Protein AF-V6K887-F1 (afdb_monomer_lite)

pLDDT: mean 77.99, std 12.55, range [40.0, 89.06]

Sequence (76 aa):
MGAGNRNRVFHLMAADPERAWRPREVTLALGIHSAASFATQMSQWAVEGLLKKIAYGTYTLADAWKTTLLTDGDGA

Radius of gyration: 12.16 Å; chains: 1; bounding box: 34×24×26 Å

Structure (mmCIF, N/CA/C/O backbone):
data_AF-V6K887-F1
#
_entry.id   AF-V6K887-F1
#
loop_
_atom_site.group_PDB
_atom_site.id
_atom_site.type_symbol
_atom_site.label_atom_id
_atom_site.label_alt_id
_atom_site.label_comp_id
_atom_site.label_asym_id
_atom_site.label_entity_id
_atom_site.label_seq_id
_atom_site.pdbx_PDB_ins_code
_atom_site.Cartn_x
_atom_site.Cartn_y
_atom_site.Cartn_z
_atom_site.occupancy
_atom_site.B_iso_or_equiv
_atom_site.auth_seq_id
_atom_site.auth_comp_id
_atom_site.auth_asym_id
_atom_site.auth_atom_id
_atom_site.pdbx_PDB_model_num
ATOM 1 N N . MET A 1 1 ? 8.341 14.430 -9.872 1.00 41.50 1 MET A N 1
ATOM 2 C CA . MET A 1 1 ? 8.642 13.227 -10.685 1.00 41.50 1 MET A CA 1
ATOM 3 C C . MET A 1 1 ? 8.855 12.066 -9.713 1.00 41.50 1 MET A C 1
ATOM 5 O O . MET A 1 1 ? 9.856 12.055 -9.019 1.00 41.50 1 MET A O 1
ATOM 9 N N . GLY A 1 2 ? 7.859 11.195 -9.519 1.00 48.75 2 GLY A N 1
ATOM 10 C CA . GLY A 1 2 ? 7.886 10.164 -8.458 1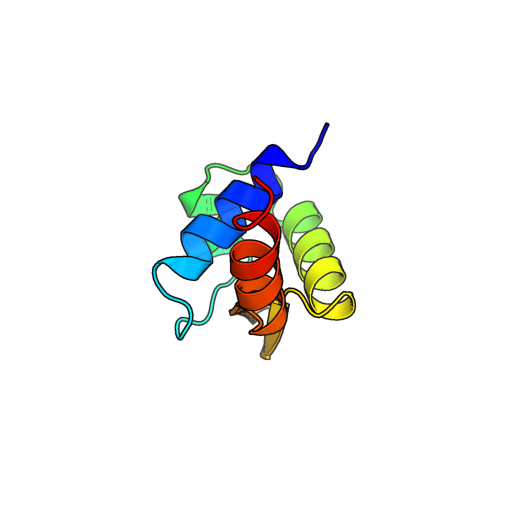.00 48.75 2 GLY A CA 1
ATOM 11 C C . GLY A 1 2 ? 6.558 9.417 -8.263 1.00 48.75 2 GLY A C 1
ATOM 12 O O . GLY A 1 2 ? 6.544 8.285 -7.790 1.00 48.75 2 GLY A O 1
ATOM 13 N N . ALA A 1 3 ? 5.444 9.995 -8.725 1.00 52.56 3 ALA A N 1
ATOM 14 C CA . ALA A 1 3 ? 4.113 9.390 -8.625 1.00 52.56 3 ALA A CA 1
ATOM 15 C C . ALA A 1 3 ? 3.949 8.084 -9.433 1.00 52.56 3 ALA A C 1
ATOM 17 O O . ALA A 1 3 ? 3.200 7.201 -9.019 1.00 52.56 3 ALA A O 1
ATOM 18 N N . GLY A 1 4 ? 4.679 7.920 -10.544 1.00 64.06 4 GLY A N 1
ATOM 19 C CA . GLY A 1 4 ? 4.530 6.753 -11.425 1.00 64.06 4 GLY A CA 1
ATOM 20 C C . GLY A 1 4 ? 4.963 5.428 -10.791 1.00 64.06 4 GLY A C 1
ATOM 21 O O . GLY A 1 4 ? 4.331 4.399 -11.019 1.00 64.06 4 GLY A O 1
ATOM 22 N N . ASN A 1 5 ? 6.005 5.448 -9.953 1.00 73.38 5 ASN A N 1
ATOM 23 C CA . ASN A 1 5 ? 6.458 4.239 -9.266 1.00 73.38 5 ASN A CA 1
ATOM 24 C C . ASN A 1 5 ? 5.493 3.852 -8.138 1.00 73.38 5 ASN A C 1
ATOM 26 O O . ASN A 1 5 ? 5.096 2.699 -8.026 1.00 73.38 5 ASN A O 1
ATOM 30 N N . ARG A 1 6 ? 5.032 4.843 -7.365 1.00 76.69 6 ARG A N 1
ATOM 31 C CA . ARG A 1 6 ? 4.036 4.646 -6.307 1.00 76.69 6 ARG A CA 1
ATOM 32 C C . ARG A 1 6 ? 2.754 4.001 -6.843 1.00 76.69 6 ARG A C 1
ATOM 34 O O . ARG A 1 6 ? 2.284 3.031 -6.262 1.00 76.69 6 ARG A O 1
ATOM 41 N N . ASN A 1 7 ? 2.210 4.501 -7.957 1.00 79.06 7 ASN A N 1
ATOM 42 C CA . ASN A 1 7 ? 0.972 3.942 -8.502 1.00 79.06 7 ASN A CA 1
ATOM 43 C C . ASN A 1 7 ? 1.153 2.489 -8.969 1.00 79.06 7 ASN A C 1
ATOM 45 O O . ASN A 1 7 ? 0.329 1.635 -8.668 1.00 79.06 7 ASN A O 1
ATOM 49 N N . ARG A 1 8 ? 2.280 2.176 -9.623 1.00 82.31 8 ARG A N 1
ATOM 50 C CA . ARG A 1 8 ? 2.616 0.797 -10.021 1.00 82.31 8 ARG A CA 1
ATOM 51 C C . ARG A 1 8 ? 2.727 -0.155 -8.834 1.00 82.31 8 ARG A C 1
ATOM 53 O O . ARG A 1 8 ? 2.235 -1.275 -8.918 1.00 82.31 8 ARG A O 1
ATOM 60 N N . VAL A 1 9 ? 3.343 0.290 -7.740 1.00 83.19 9 VAL A N 1
ATOM 61 C CA . VAL A 1 9 ? 3.423 -0.483 -6.494 1.00 83.19 9 VAL A CA 1
ATOM 62 C C . VAL A 1 9 ? 2.040 -0.801 -5.971 1.00 83.19 9 VAL A C 1
ATOM 64 O O . VAL A 1 9 ? 1.749 -1.959 -5.697 1.00 83.19 9 VAL A O 1
ATOM 67 N N . PHE A 1 10 ? 1.185 0.208 -5.841 1.00 83.81 10 PHE A N 1
ATOM 68 C CA . PHE A 1 10 ? -0.130 -0.032 -5.283 1.00 83.81 10 PHE A CA 1
ATOM 69 C C . PHE A 1 10 ? -1.007 -0.880 -6.202 1.00 83.81 10 PHE A C 1
ATOM 71 O O . PHE A 1 10 ? -1.694 -1.753 -5.700 1.00 83.81 10 PHE A O 1
ATOM 78 N N . HIS A 1 11 ? -0.917 -0.723 -7.527 1.00 84.12 11 HIS A N 1
ATOM 79 C CA . HIS A 1 11 ? -1.579 -1.628 -8.473 1.00 84.12 11 HIS A CA 1
ATOM 80 C C . HIS A 1 11 ? -1.097 -3.080 -8.328 1.00 84.12 11 HIS A C 1
ATOM 82 O O . HIS A 1 11 ? -1.916 -3.994 -8.344 1.00 84.12 11 HIS A O 1
ATOM 88 N N . LEU A 1 12 ? 0.211 -3.304 -8.145 1.00 86.12 12 LEU A N 1
ATOM 89 C CA . LEU A 1 12 ? 0.759 -4.639 -7.881 1.00 86.12 12 LEU A CA 1
ATOM 90 C C . LEU A 1 12 ? 0.225 -5.204 -6.557 1.00 86.12 12 LEU A C 1
ATOM 92 O O . LEU A 1 12 ? -0.182 -6.358 -6.496 1.00 86.12 12 LEU A O 1
ATOM 96 N N . MET A 1 13 ? 0.200 -4.388 -5.504 1.00 85.44 13 MET A N 1
ATOM 97 C CA . MET A 1 13 ? -0.315 -4.794 -4.196 1.00 85.44 13 MET A CA 1
ATOM 98 C C . MET A 1 13 ? -1.838 -4.989 -4.195 1.00 85.44 13 MET A C 1
ATOM 100 O O . MET A 1 13 ? -2.342 -5.787 -3.416 1.00 85.44 13 MET A O 1
ATOM 104 N N . ALA A 1 14 ? -2.568 -4.284 -5.060 1.00 82.62 14 ALA A N 1
ATOM 105 C CA . ALA A 1 14 ? -4.016 -4.394 -5.224 1.00 82.62 14 ALA A CA 1
ATOM 106 C C . ALA A 1 14 ? -4.446 -5.653 -5.976 1.00 82.62 14 ALA A C 1
ATOM 108 O O . ALA A 1 14 ? -5.590 -6.068 -5.821 1.00 82.62 14 ALA A O 1
ATOM 109 N N . ALA A 1 15 ? -3.546 -6.268 -6.751 1.00 83.94 15 ALA A N 1
ATOM 110 C CA . ALA A 1 15 ? -3.793 -7.583 -7.333 1.00 83.94 15 ALA A CA 1
ATOM 111 C C . ALA A 1 15 ? -3.983 -8.654 -6.241 1.00 83.94 15 ALA A C 1
ATOM 113 O O . ALA A 1 15 ? -4.823 -9.533 -6.394 1.00 83.94 15 ALA A O 1
ATOM 114 N N . ASP A 1 16 ? -3.270 -8.523 -5.115 1.00 82.19 16 ASP A N 1
ATOM 115 C CA . ASP A 1 16 ? -3.373 -9.408 -3.950 1.00 82.19 16 ASP A CA 1
ATOM 116 C C . ASP A 1 16 ? -3.337 -8.590 -2.640 1.00 82.19 16 ASP A C 1
ATOM 118 O O . ASP A 1 16 ? -2.290 -8.498 -1.982 1.00 82.19 16 ASP A O 1
ATOM 122 N N . PRO A 1 17 ? -4.464 -7.974 -2.231 1.00 75.94 17 PRO A N 1
ATOM 123 C CA . PRO A 1 17 ? -4.502 -7.051 -1.094 1.00 75.94 17 PRO A CA 1
ATOM 124 C C . PRO A 1 17 ? -4.375 -7.757 0.263 1.00 75.94 17 PRO A C 1
ATOM 126 O O . PRO A 1 17 ? -3.905 -7.156 1.230 1.00 75.94 17 PRO A O 1
ATOM 129 N N . GLU A 1 18 ? -4.768 -9.030 0.338 1.00 76.25 18 GLU A N 1
ATOM 130 C CA . GLU A 1 18 ? -4.618 -9.874 1.531 1.00 76.25 18 GLU A CA 1
ATOM 131 C C . GLU A 1 18 ? -3.179 -10.379 1.703 1.00 76.25 18 GLU A C 1
ATOM 133 O O . GLU A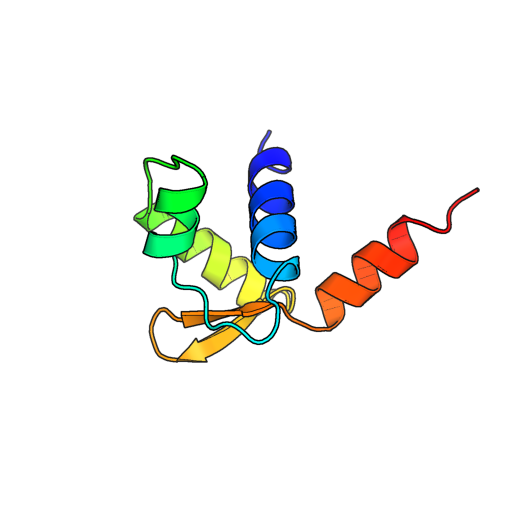 1 18 ? -2.787 -10.828 2.784 1.00 76.25 18 GLU A O 1
ATOM 138 N N . ARG A 1 19 ? -2.362 -10.284 0.646 1.00 82.31 19 ARG A N 1
ATOM 139 C CA . ARG A 1 19 ? -0.975 -10.720 0.688 1.00 82.31 19 ARG A CA 1
ATOM 140 C C . ARG A 1 19 ? -0.113 -9.699 1.420 1.00 82.31 19 ARG A C 1
ATOM 142 O O . ARG A 1 19 ? -0.169 -8.487 1.224 1.00 82.31 19 ARG A O 1
ATOM 149 N N . ALA A 1 20 ? 0.752 -10.238 2.261 1.00 87.00 20 ALA A N 1
ATOM 150 C CA . ALA A 1 20 ? 1.796 -9.517 2.954 1.00 87.00 20 ALA A CA 1
ATOM 151 C C . ALA A 1 20 ? 2.956 -9.194 1.992 1.00 87.00 20 ALA A C 1
ATOM 153 O O . ALA A 1 20 ? 3.660 -10.102 1.554 1.00 87.00 20 ALA A O 1
ATOM 154 N N . TRP A 1 21 ? 3.183 -7.916 1.689 1.00 87.00 21 TRP A N 1
ATOM 15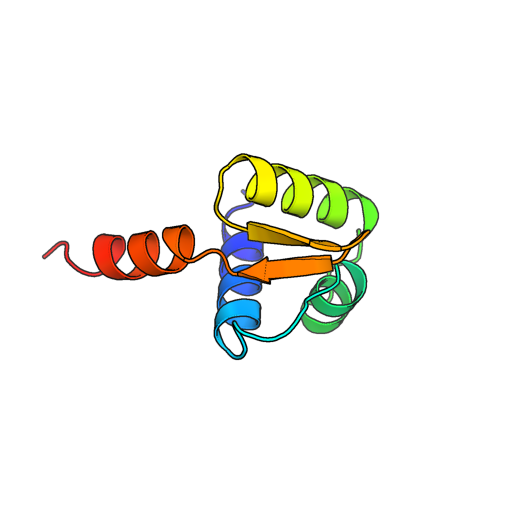5 C CA . TRP A 1 21 ? 4.229 -7.471 0.767 1.00 87.00 21 TRP A CA 1
ATOM 156 C C . TRP A 1 21 ? 5.461 -6.954 1.509 1.00 87.00 21 TRP A C 1
ATOM 158 O O . TRP A 1 21 ? 5.380 -6.088 2.389 1.00 87.00 21 TRP A O 1
ATOM 168 N N . ARG A 1 22 ? 6.640 -7.458 1.130 1.00 87.88 22 ARG A N 1
ATOM 169 C CA . ARG A 1 22 ? 7.926 -6.930 1.608 1.00 87.88 22 ARG A CA 1
ATOM 170 C C . ARG A 1 22 ? 8.506 -5.926 0.612 1.00 87.88 22 ARG A C 1
ATOM 172 O O . ARG A 1 22 ? 8.380 -6.143 -0.594 1.00 87.88 22 ARG A O 1
ATOM 179 N N . PRO A 1 23 ? 9.257 -4.904 1.075 1.00 83.56 23 PRO A N 1
ATOM 180 C CA . PRO A 1 23 ? 9.919 -3.937 0.199 1.00 83.56 23 PRO A CA 1
ATOM 181 C C . PRO A 1 23 ? 10.733 -4.617 -0.888 1.00 83.56 23 PRO A C 1
ATOM 183 O O . PRO A 1 23 ? 10.629 -4.257 -2.051 1.00 83.56 23 PRO A O 1
ATOM 186 N N . ARG A 1 24 ? 11.476 -5.658 -0.502 1.00 84.19 24 ARG A N 1
ATOM 187 C CA . ARG A 1 24 ? 12.323 -6.423 -1.409 1.00 84.19 24 ARG A CA 1
ATOM 188 C C . ARG A 1 24 ? 11.528 -7.126 -2.511 1.00 84.19 24 ARG A C 1
ATOM 190 O O . ARG A 1 24 ? 11.966 -7.103 -3.654 1.00 84.19 24 ARG A O 1
ATOM 197 N N . GLU A 1 25 ? 10.381 -7.723 -2.191 1.00 86.81 25 GLU A N 1
ATOM 198 C CA . GLU A 1 25 ? 9.540 -8.405 -3.186 1.00 86.81 25 GLU A CA 1
ATOM 199 C C . GLU A 1 25 ? 8.964 -7.413 -4.191 1.00 86.81 25 GLU A C 1
ATOM 201 O O . GLU A 1 25 ? 9.050 -7.633 -5.395 1.00 86.81 25 GLU A O 1
ATOM 206 N N . VAL A 1 26 ? 8.466 -6.278 -3.701 1.00 85.25 26 VAL A N 1
ATOM 207 C CA . VAL A 1 26 ? 7.915 -5.221 -4.552 1.00 85.25 26 VAL A CA 1
ATOM 208 C C . VAL A 1 26 ? 9.000 -4.607 -5.438 1.00 85.25 26 VAL A C 1
ATOM 210 O O . VAL A 1 26 ? 8.793 -4.425 -6.636 1.00 85.25 26 VAL A O 1
ATOM 213 N N . THR A 1 27 ? 10.192 -4.341 -4.891 1.00 85.62 27 THR A N 1
ATOM 214 C CA . THR A 1 27 ? 11.308 -3.832 -5.696 1.00 85.62 27 THR A CA 1
ATOM 215 C C . THR A 1 27 ? 11.784 -4.825 -6.744 1.00 85.62 27 THR A C 1
ATOM 217 O O . THR A 1 27 ? 12.126 -4.405 -7.842 1.00 85.62 27 THR A O 1
ATOM 220 N N . LEU A 1 28 ? 11.784 -6.127 -6.438 1.00 85.94 28 LEU A N 1
ATOM 221 C CA . LEU A 1 28 ? 12.151 -7.165 -7.403 1.00 85.94 28 LEU A CA 1
ATOM 222 C C . LEU A 1 28 ? 11.111 -7.268 -8.522 1.00 85.94 28 LEU A C 1
ATOM 224 O O . LEU A 1 28 ? 11.486 -7.289 -9.689 1.00 85.94 28 LEU A O 1
ATOM 228 N N . ALA A 1 29 ? 9.822 -7.259 -8.177 1.00 85.44 29 ALA A N 1
ATOM 229 C CA . ALA A 1 29 ? 8.731 -7.315 -9.147 1.00 85.44 29 ALA A CA 1
ATOM 230 C C . ALA A 1 29 ? 8.708 -6.101 -10.094 1.00 85.44 29 ALA A C 1
ATOM 232 O O . ALA A 1 29 ? 8.325 -6.227 -11.253 1.00 85.44 29 ALA A O 1
ATOM 233 N N . LEU A 1 30 ? 9.135 -4.929 -9.613 1.00 81.94 30 LEU A N 1
ATOM 234 C CA . LEU A 1 30 ? 9.133 -3.680 -10.379 1.00 81.94 30 LEU A CA 1
ATOM 235 C C . LEU A 1 30 ? 10.502 -3.296 -10.964 1.00 81.94 30 LEU A C 1
ATOM 237 O O . LEU A 1 30 ? 10.603 -2.266 -11.628 1.00 81.94 30 LEU A O 1
ATOM 241 N N . GLY A 1 31 ? 11.555 -4.080 -10.708 1.00 82.88 31 GLY A N 1
ATOM 242 C CA . GLY A 1 31 ? 12.921 -3.762 -11.141 1.00 82.88 31 GLY A CA 1
ATOM 243 C C . GLY A 1 31 ? 13.503 -2.494 -10.497 1.00 82.88 31 GLY A C 1
ATOM 244 O O . GLY A 1 31 ? 14.302 -1.789 -11.107 1.00 82.88 31 GLY A O 1
ATOM 245 N N . ILE A 1 32 ? 13.086 -2.156 -9.273 1.00 81.50 32 ILE A N 1
ATOM 246 C CA . ILE A 1 32 ? 13.565 -0.972 -8.549 1.00 81.50 32 ILE A CA 1
ATOM 247 C C . ILE A 1 32 ? 14.902 -1.302 -7.880 1.00 81.50 32 ILE A C 1
ATOM 249 O O . ILE A 1 32 ? 14.972 -2.131 -6.978 1.00 81.50 32 ILE A O 1
ATOM 253 N N . HIS A 1 33 ? 15.965 -0.594 -8.260 1.00 77.19 33 HIS A N 1
ATOM 254 C CA . HIS A 1 33 ? 17.312 -0.868 -7.747 1.00 77.19 33 HIS A CA 1
ATOM 255 C C . HIS A 1 33 ? 17.543 -0.430 -6.286 1.00 77.19 33 HIS A C 1
ATOM 257 O O . HIS A 1 33 ? 18.414 -0.980 -5.616 1.00 77.19 33 HIS A O 1
ATOM 263 N N . SER A 1 34 ? 16.775 0.535 -5.759 1.00 77.75 34 SER A N 1
ATOM 264 C CA . SER A 1 34 ? 16.989 1.078 -4.405 1.00 77.75 34 SER A CA 1
ATOM 265 C C . SER A 1 34 ? 15.948 0.585 -3.397 1.00 77.75 34 SER A C 1
ATOM 267 O O . SER A 1 34 ? 14.967 1.269 -3.100 1.00 77.75 34 SER A O 1
ATOM 269 N N . ALA A 1 35 ? 16.177 -0.603 -2.830 1.00 74.19 35 ALA A N 1
ATOM 270 C CA . ALA A 1 35 ? 15.307 -1.187 -1.803 1.00 74.19 35 ALA A CA 1
ATOM 271 C C . ALA A 1 35 ? 15.289 -0.387 -0.484 1.00 74.19 35 ALA A C 1
ATOM 273 O O . ALA A 1 35 ? 14.264 -0.349 0.194 1.00 74.19 35 ALA A O 1
ATOM 274 N N . ALA A 1 36 ? 16.390 0.287 -0.130 1.00 78.69 36 ALA A N 1
ATOM 275 C CA . ALA A 1 36 ? 16.480 1.087 1.094 1.00 78.69 36 ALA A CA 1
ATOM 276 C C . ALA A 1 36 ? 15.619 2.359 1.012 1.00 78.69 36 ALA A C 1
ATOM 278 O O . ALA A 1 36 ? 14.770 2.590 1.873 1.00 78.69 36 ALA A O 1
ATOM 279 N N . SER A 1 37 ? 15.753 3.140 -0.067 1.00 82.12 37 SER A N 1
ATOM 280 C CA . SER A 1 37 ? 14.879 4.300 -0.311 1.00 82.12 37 SER A CA 1
ATOM 281 C C . SER A 1 37 ? 13.418 3.885 -0.483 1.00 82.12 37 SER A C 1
ATOM 283 O O . SER A 1 37 ? 12.507 4.636 -0.139 1.00 82.12 37 SER A O 1
ATOM 285 N N . PHE A 1 38 ? 13.178 2.685 -1.011 1.00 83.31 38 PHE A N 1
ATOM 286 C CA . PHE A 1 38 ? 11.837 2.137 -1.148 1.00 83.31 38 PHE A CA 1
ATOM 287 C C . PHE A 1 38 ? 11.207 1.762 0.202 1.00 83.31 38 PHE A C 1
ATOM 289 O O . PHE A 1 38 ? 10.042 2.065 0.443 1.00 83.31 38 PHE A O 1
ATOM 296 N N . ALA A 1 39 ? 11.979 1.179 1.123 1.00 83.75 39 ALA A N 1
ATOM 297 C CA . ALA A 1 39 ? 11.515 0.885 2.477 1.00 83.75 39 ALA A CA 1
ATOM 298 C C . ALA A 1 39 ? 1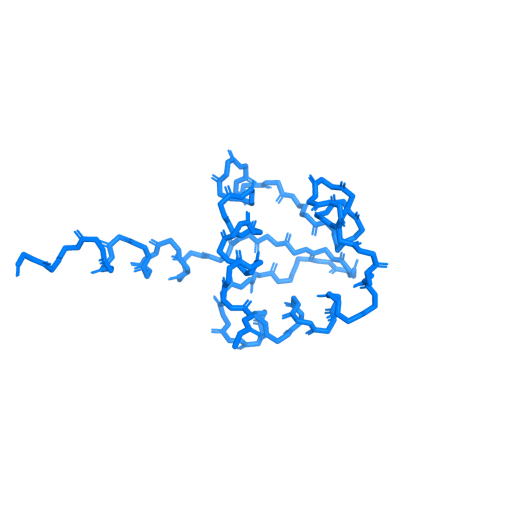1.126 2.158 3.255 1.00 83.75 39 ALA A C 1
ATOM 300 O O . ALA A 1 39 ? 10.121 2.156 3.973 1.00 83.75 39 ALA A O 1
ATOM 301 N N . THR A 1 40 ? 11.866 3.259 3.071 1.00 86.75 40 THR A N 1
ATOM 302 C CA . THR A 1 40 ? 11.495 4.573 3.626 1.00 86.75 40 THR A CA 1
ATOM 303 C C . THR A 1 40 ? 10.174 5.075 3.046 1.00 86.75 40 THR A C 1
ATOM 305 O O . THR A 1 40 ? 9.299 5.474 3.810 1.00 86.75 40 THR A O 1
ATOM 308 N N . GLN A 1 41 ? 9.986 4.991 1.725 1.00 85.75 41 GLN A N 1
ATOM 309 C CA . GLN A 1 41 ? 8.733 5.398 1.073 1.00 85.75 41 GLN A CA 1
ATOM 310 C C . GLN A 1 41 ? 7.535 4.568 1.546 1.00 85.75 41 GLN A C 1
ATOM 312 O O . GLN A 1 41 ? 6.505 5.133 1.893 1.00 85.75 41 GLN A O 1
ATOM 317 N N . MET A 1 42 ? 7.672 3.244 1.659 1.00 85.38 42 MET A N 1
ATOM 318 C CA . MET A 1 42 ? 6.589 2.413 2.199 1.00 85.38 42 MET A CA 1
ATOM 319 C C . MET A 1 42 ? 6.286 2.707 3.667 1.00 85.38 42 MET A C 1
ATOM 321 O O . MET A 1 42 ? 5.137 2.615 4.090 1.00 85.38 42 MET A O 1
ATOM 325 N N . SER A 1 43 ? 7.296 3.086 4.452 1.00 86.81 43 SER A N 1
ATOM 326 C CA . SER A 1 43 ? 7.070 3.525 5.829 1.00 86.81 43 SER A CA 1
ATOM 327 C C . SER A 1 43 ? 6.317 4.855 5.879 1.00 86.81 43 SER A C 1
ATOM 329 O O . SER A 1 43 ? 5.414 4.989 6.697 1.00 86.81 43 SER A O 1
ATOM 331 N N . GLN A 1 44 ? 6.618 5.797 4.980 1.00 87.69 44 GLN A N 1
ATOM 332 C CA . GLN A 1 44 ? 5.849 7.038 4.835 1.00 87.69 44 GLN A CA 1
ATOM 333 C C . GLN A 1 44 ? 4.399 6.755 4.427 1.00 87.69 44 GLN A C 1
ATOM 335 O O . GLN A 1 44 ? 3.490 7.215 5.104 1.00 87.69 44 GLN A O 1
ATOM 340 N N . TRP A 1 45 ? 4.166 5.903 3.426 1.00 87.56 45 TRP A N 1
ATOM 341 C CA . TRP A 1 45 ? 2.810 5.509 3.022 1.00 87.56 45 TRP A CA 1
ATOM 342 C C . TRP A 1 45 ? 2.044 4.798 4.140 1.00 87.56 45 TRP A C 1
ATOM 344 O O . TRP A 1 45 ? 0.826 4.925 4.227 1.00 87.56 45 TRP A O 1
ATOM 354 N N . ALA A 1 46 ? 2.739 4.067 5.015 1.00 88.38 46 ALA A N 1
ATOM 355 C CA . ALA A 1 46 ? 2.115 3.476 6.191 1.00 88.38 46 ALA A CA 1
ATOM 356 C C . ALA A 1 46 ? 1.701 4.528 7.232 1.00 88.38 46 ALA A C 1
ATOM 358 O O . ALA A 1 46 ? 0.645 4.396 7.842 1.00 88.38 46 ALA A O 1
ATOM 359 N N . VAL A 1 47 ? 2.504 5.581 7.410 1.00 88.00 47 VAL A N 1
ATOM 360 C CA . VAL A 1 47 ? 2.164 6.727 8.271 1.00 88.00 47 VAL A CA 1
ATOM 361 C C . VAL A 1 47 ? 1.007 7.541 7.684 1.00 88.00 47 VAL A C 1
ATOM 363 O O . VAL A 1 47 ? 0.131 7.963 8.428 1.00 88.00 47 VAL A O 1
ATOM 366 N N . GLU A 1 48 ? 0.956 7.706 6.361 1.00 84.88 48 GLU A N 1
ATOM 367 C CA . GLU A 1 48 ? -0.152 8.367 5.651 1.00 84.88 48 GLU A CA 1
ATOM 368 C C . GLU A 1 48 ? -1.448 7.533 5.629 1.00 84.88 48 GLU A C 1
ATOM 370 O O . GLU A 1 48 ? -2.482 8.007 5.168 1.00 84.88 48 GLU A O 1
ATOM 375 N N . GLY A 1 49 ? -1.412 6.285 6.109 1.00 85.88 49 GLY A N 1
ATOM 376 C CA . GLY A 1 49 ? -2.569 5.388 6.121 1.00 85.88 49 GLY A CA 1
ATOM 377 C C . GLY A 1 49 ? -2.876 4.726 4.773 1.00 85.88 49 GLY A C 1
ATOM 378 O O . GLY A 1 49 ? -3.913 4.086 4.641 1.00 85.88 49 GLY A O 1
ATOM 379 N N . LEU A 1 50 ? -1.982 4.834 3.785 1.00 85.62 50 LEU A N 1
ATOM 380 C CA . LEU A 1 50 ? -2.084 4.161 2.481 1.00 85.62 50 LEU A CA 1
ATOM 381 C C . LEU A 1 50 ? -1.625 2.696 2.543 1.00 85.62 50 LEU A C 1
ATOM 383 O O . LEU A 1 50 ? -2.084 1.854 1.771 1.00 85.62 50 LEU A O 1
ATOM 387 N N . LEU A 1 51 ? -0.721 2.383 3.471 1.00 88.25 51 LEU A N 1
ATOM 388 C CA . LEU A 1 51 ? -0.292 1.022 3.782 1.00 88.25 51 LEU A CA 1
ATOM 389 C C . LEU A 1 51 ? -0.578 0.683 5.240 1.00 88.25 51 LEU A C 1
ATOM 391 O O . LEU A 1 51 ? -0.517 1.529 6.126 1.00 88.25 51 LEU A O 1
ATOM 395 N N . LYS A 1 52 ? -0.816 -0.597 5.513 1.00 88.19 52 LYS A N 1
ATOM 396 C CA . LYS A 1 52 ? -0.908 -1.115 6.875 1.00 88.19 52 LYS A CA 1
ATOM 397 C C . LYS A 1 52 ? 0.300 -1.991 7.163 1.00 88.19 52 LYS A C 1
ATOM 399 O O . LYS A 1 52 ? 0.475 -3.052 6.560 1.00 88.19 52 LYS A O 1
ATOM 404 N N . LYS A 1 53 ? 1.148 -1.550 8.092 1.00 87.06 53 LYS A N 1
ATOM 405 C CA . LYS A 1 53 ? 2.281 -2.346 8.577 1.00 87.06 53 LYS A CA 1
ATOM 406 C C . LYS A 1 53 ? 1.752 -3.467 9.470 1.00 87.06 53 LYS A C 1
ATOM 408 O O . LYS A 1 53 ? 1.209 -3.197 10.536 1.00 87.06 53 LYS A O 1
ATOM 413 N N . ILE A 1 54 ? 1.918 -4.710 9.029 1.00 86.81 54 ILE A N 1
ATOM 414 C CA . ILE A 1 54 ? 1.446 -5.896 9.762 1.00 86.81 54 ILE A CA 1
ATOM 415 C C . ILE A 1 54 ? 2.565 -6.577 10.553 1.00 86.81 54 ILE A C 1
ATOM 417 O O . ILE A 1 54 ? 2.303 -7.200 11.574 1.00 86.81 54 ILE A O 1
ATOM 421 N N . ALA A 1 55 ? 3.817 -6.438 10.106 1.00 83.69 55 ALA A N 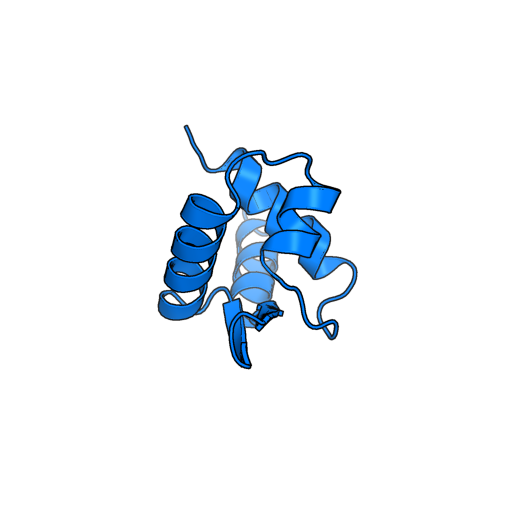1
ATOM 422 C CA . ALA A 1 55 ? 4.986 -7.001 10.775 1.00 83.69 55 ALA A CA 1
ATOM 423 C C . ALA A 1 55 ? 6.262 -6.216 10.425 1.00 83.69 55 ALA A C 1
ATOM 425 O O . ALA A 1 55 ? 6.242 -5.239 9.666 1.00 83.69 55 ALA A O 1
ATOM 426 N N . TYR A 1 56 ? 7.400 -6.636 10.982 1.00 78.81 56 TYR A N 1
ATOM 427 C CA . TYR A 1 56 ? 8.697 -6.033 10.682 1.00 78.81 56 TYR A CA 1
ATOM 428 C C . TYR A 1 56 ? 9.017 -6.158 9.182 1.00 78.81 56 TYR A C 1
ATOM 430 O O . TYR A 1 56 ? 9.107 -7.258 8.641 1.00 78.81 56 TYR A O 1
ATOM 438 N N . GLY A 1 57 ? 9.129 -5.016 8.493 1.00 81.06 57 GLY A N 1
ATOM 439 C CA . GLY A 1 57 ? 9.395 -4.961 7.051 1.00 81.06 57 GLY A CA 1
ATOM 440 C C . GLY A 1 57 ? 8.294 -5.554 6.167 1.00 81.06 57 GLY A C 1
ATOM 441 O O . GLY A 1 57 ? 8.585 -5.943 5.039 1.00 81.06 57 GLY A O 1
ATOM 442 N N . THR A 1 58 ? 7.060 -5.656 6.669 1.00 86.88 58 THR A N 1
ATOM 443 C CA . THR A 1 58 ? 5.948 -6.280 5.944 1.00 86.88 58 THR A CA 1
ATOM 444 C C . THR A 1 58 ? 4.708 -5.397 5.993 1.00 86.88 58 THR A C 1
ATOM 446 O O . THR A 1 58 ? 4.260 -4.991 7.071 1.00 86.88 58 THR A O 1
ATOM 449 N N . TYR A 1 59 ? 4.156 -5.114 4.817 1.00 88.88 59 TYR A N 1
ATOM 450 C CA . TYR A 1 59 ? 3.083 -4.152 4.612 1.00 88.88 59 TYR A CA 1
ATOM 451 C C . TYR A 1 59 ? 1.961 -4.784 3.791 1.00 88.88 59 TYR A C 1
ATOM 453 O O . TYR A 1 59 ? 2.202 -5.582 2.893 1.00 88.88 59 TYR A O 1
ATOM 461 N N . THR A 1 60 ? 0.731 -4.415 4.109 1.00 89.06 60 THR A N 1
ATOM 462 C CA . THR A 1 60 ? -0.472 -4.772 3.350 1.00 89.06 60 THR A CA 1
ATOM 463 C C . THR A 1 60 ? -1.099 -3.500 2.813 1.00 89.06 60 THR A C 1
ATOM 465 O O . THR A 1 60 ? -0.828 -2.405 3.321 1.00 89.06 60 THR A O 1
ATOM 468 N N . LEU A 1 61 ? -1.905 -3.631 1.767 1.00 86.56 61 LEU A N 1
ATOM 469 C CA . LEU A 1 61 ? -2.603 -2.492 1.194 1.00 86.56 61 LEU A CA 1
ATOM 470 C C . LEU A 1 61 ? -3.658 -1.988 2.186 1.00 86.56 61 LEU A C 1
ATOM 472 O O . LEU A 1 61 ? -4.445 -2.781 2.706 1.00 86.56 61 LEU A O 1
ATOM 476 N N . ALA A 1 62 ? -3.667 -0.687 2.484 1.00 85.56 62 ALA A N 1
ATOM 477 C CA . ALA A 1 62 ? -4.683 -0.141 3.373 1.00 85.56 62 ALA A CA 1
ATOM 478 C C . ALA A 1 62 ? -6.010 0.051 2.637 1.00 85.56 62 ALA A C 1
ATOM 480 O O . ALA A 1 62 ? -6.054 0.353 1.444 1.00 85.56 62 ALA A O 1
ATOM 481 N N . ASP A 1 63 ? -7.101 -0.065 3.389 1.00 78.50 63 ASP A N 1
ATOM 482 C CA . ASP A 1 63 ? -8.445 0.152 2.861 1.00 78.50 63 ASP A CA 1
ATOM 483 C C . ASP A 1 63 ? -8.653 1.590 2.364 1.00 78.50 63 ASP A C 1
ATOM 485 O O . ASP A 1 63 ? -9.234 1.804 1.304 1.00 78.50 63 ASP A O 1
ATOM 489 N N . ALA A 1 64 ? -8.041 2.563 3.047 1.00 76.06 64 ALA A N 1
ATOM 490 C CA . ALA A 1 64 ? -8.086 3.972 2.669 1.00 76.06 64 ALA A CA 1
ATOM 491 C C . ALA A 1 64 ? -7.552 4.238 1.250 1.00 76.06 64 ALA A C 1
ATOM 493 O O . ALA A 1 64 ? -8.111 5.070 0.541 1.00 76.06 64 ALA A O 1
ATOM 494 N N . TRP A 1 65 ? -6.526 3.504 0.798 1.00 77.00 65 TRP A N 1
ATOM 495 C CA . TRP A 1 65 ? -6.030 3.644 -0.575 1.00 77.00 65 TRP A CA 1
ATOM 496 C C . TRP A 1 65 ? -7.039 3.129 -1.611 1.00 77.00 65 TRP A C 1
ATOM 498 O O . TRP A 1 65 ? -7.209 3.748 -2.662 1.00 77.00 65 TRP A O 1
ATOM 508 N N . LYS A 1 66 ? -7.751 2.032 -1.308 1.00 68.75 66 LYS A N 1
ATOM 509 C CA . LYS A 1 66 ? -8.814 1.513 -2.185 1.00 68.75 66 LYS A CA 1
ATOM 510 C C . LYS A 1 66 ? -9.942 2.537 -2.323 1.00 68.75 66 LYS A C 1
ATOM 512 O O . LYS A 1 66 ? -10.410 2.771 -3.433 1.00 68.75 66 LYS A O 1
ATOM 517 N N . THR A 1 67 ? -10.313 3.193 -1.223 1.00 68.50 67 THR A N 1
ATOM 518 C CA . THR A 1 67 ? -11.289 4.292 -1.230 1.00 68.50 67 THR A CA 1
ATOM 519 C C . THR A 1 67 ? -10.814 5.466 -2.078 1.00 68.50 67 THR A 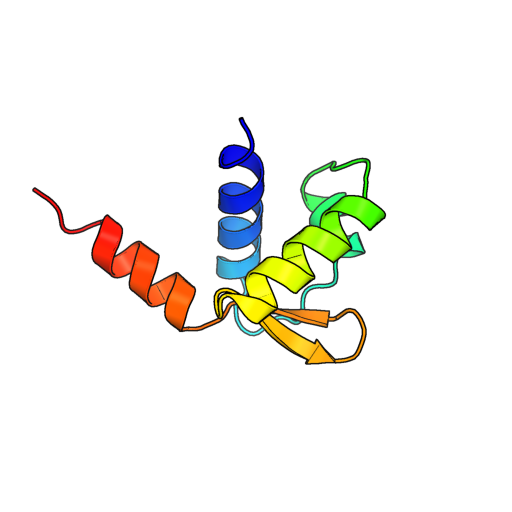C 1
ATOM 521 O O . THR A 1 67 ? -11.600 5.980 -2.863 1.00 68.50 67 THR A O 1
ATOM 524 N N . THR A 1 68 ? -9.536 5.861 -2.006 1.00 68.75 68 THR A N 1
ATOM 525 C CA . THR A 1 68 ? -9.006 6.931 -2.867 1.00 68.75 68 THR A CA 1
ATOM 526 C C . THR A 1 68 ? -9.120 6.593 -4.353 1.00 68.75 68 THR A C 1
ATOM 528 O O . THR A 1 68 ? -9.509 7.469 -5.107 1.00 68.75 68 THR A O 1
ATOM 531 N N . LEU A 1 69 ? -8.854 5.357 -4.792 1.00 65.38 69 LEU A N 1
ATOM 532 C CA . LEU A 1 69 ? -9.042 4.975 -6.203 1.00 65.38 69 LEU A CA 1
ATOM 533 C C . LEU A 1 69 ? -10.511 4.934 -6.638 1.00 65.38 69 LEU A C 1
ATOM 535 O O . LEU A 1 69 ? -10.821 5.278 -7.774 1.00 65.38 69 LEU A O 1
ATOM 539 N N . LEU A 1 70 ? -11.405 4.495 -5.749 1.00 61.03 70 LEU A N 1
ATOM 540 C CA . LEU A 1 70 ? -12.847 4.479 -6.010 1.00 61.03 70 LEU A CA 1
ATOM 541 C C . LEU A 1 70 ? -13.421 5.903 -6.082 1.00 61.03 70 LEU A C 1
ATOM 543 O O . LEU A 1 70 ? -14.338 6.147 -6.854 1.00 61.03 70 LEU A O 1
ATOM 547 N N . THR A 1 71 ? -12.862 6.837 -5.308 1.00 58.59 71 THR A N 1
ATOM 548 C CA . THR A 1 71 ? -13.249 8.256 -5.295 1.00 58.59 71 THR A CA 1
ATOM 549 C C . THR A 1 71 ? -12.578 9.076 -6.403 1.00 58.59 71 THR A C 1
ATOM 551 O O . THR A 1 71 ? -13.203 9.989 -6.924 1.00 58.59 71 THR A O 1
ATOM 554 N N . ASP A 1 72 ? -11.338 8.767 -6.791 1.00 55.97 72 ASP A N 1
ATOM 555 C CA . ASP A 1 72 ? -10.598 9.461 -7.865 1.00 55.97 72 ASP A CA 1
ATOM 556 C C . ASP A 1 72 ? -11.097 9.066 -9.272 1.00 55.97 72 ASP A C 1
ATOM 558 O O . ASP A 1 72 ? -10.858 9.780 -10.240 1.00 55.97 72 ASP A O 1
ATOM 562 N N . GLY A 1 73 ? -11.836 7.953 -9.386 1.00 52.59 73 GLY A N 1
ATOM 563 C CA . GLY A 1 73 ? -12.459 7.488 -10.631 1.00 52.59 73 GLY A CA 1
ATOM 564 C C . GLY A 1 73 ? -13.865 8.034 -10.925 1.00 52.59 73 GLY A C 1
ATOM 565 O O . GLY A 1 73 ? -14.370 7.776 -12.015 1.00 52.59 73 GLY A O 1
ATOM 566 N N . ASP A 1 74 ? -14.490 8.770 -9.997 1.00 44.47 74 ASP A N 1
ATOM 567 C CA . ASP A 1 74 ? -15.858 9.311 -10.129 1.00 44.47 74 ASP A CA 1
ATOM 568 C C . ASP A 1 74 ? -15.844 10.850 -10.191 1.00 44.47 74 ASP A C 1
ATOM 570 O O . ASP A 1 74 ? -16.396 11.559 -9.354 1.00 44.47 74 ASP A O 1
ATOM 574 N N . GLY A 1 75 ? -15.131 11.381 -11.183 1.00 41.59 75 GLY A N 1
ATOM 575 C CA . GLY A 1 75 ? -15.111 12.802 -11.521 1.00 41.59 75 GLY A CA 1
ATOM 576 C C . GLY A 1 75 ? -15.326 12.971 -13.018 1.00 41.59 75 GLY A C 1
ATOM 577 O O . GLY A 1 75 ? -14.355 13.012 -13.772 1.00 41.59 75 GLY A O 1
ATOM 578 N N . ALA A 1 76 ? -16.599 12.980 -13.419 1.00 40.00 76 ALA A N 1
ATOM 579 C CA . ALA A 1 76 ? -17.077 13.275 -14.770 1.00 40.00 76 ALA A CA 1
ATOM 580 C C . ALA A 1 76 ? -16.756 14.709 -15.223 1.00 40.00 76 ALA A C 1
ATOM 582 O O . ALA A 1 76 ? -16.736 15.618 -14.359 1.00 40.00 76 ALA A O 1
#

Secondary structure (DSSP, 8-state):
--HHHHHHHHHHHHHSTTS-B-HHHHHHHHT-S-HHHHHHHHHHHHHTTSEEEEETTEEEE-HHHHHHHHHHT---

Foldseek 3Di:
DPVVLVVVLLVVLVVPQVDKDALVNSCVVVVPPDSPVSLVVVVVCCVVQQWPDPDDRIIGGGPVVVVVVVVVPPDD